Protein AF-A0A9D2ZX40-F1 (afdb_monomer_lite)

Structure (mmCIF, N/CA/C/O backbone):
data_AF-A0A9D2ZX40-F1
#
_entry.id   AF-A0A9D2ZX40-F1
#
loop_
_atom_site.group_PDB
_atom_site.id
_atom_site.type_symbol
_atom_site.label_atom_id
_atom_site.label_alt_id
_atom_site.label_comp_id
_atom_site.label_asym_id
_atom_site.label_entity_id
_atom_site.label_seq_id
_atom_site.pdbx_PDB_ins_code
_atom_site.Cartn_x
_atom_site.Cartn_y
_atom_site.Cartn_z
_atom_site.occupancy
_atom_site.B_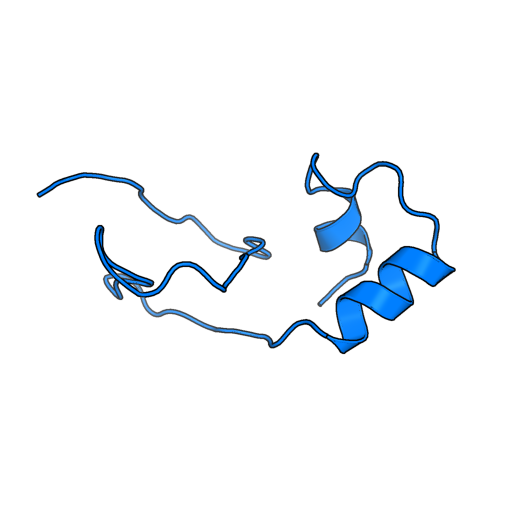iso_or_equiv
_atom_site.auth_seq_id
_atom_site.auth_comp_id
_atom_site.auth_asym_id
_atom_site.auth_atom_id
_atom_site.pdbx_PDB_model_num
ATOM 1 N N . MET A 1 1 ? 6.877 6.136 -0.916 1.00 73.94 1 MET A N 1
ATOM 2 C CA . MET A 1 1 ? 6.585 4.687 -0.954 1.00 73.94 1 MET A CA 1
ATOM 3 C C . MET A 1 1 ? 7.759 4.030 -1.653 1.00 73.94 1 MET A C 1
ATOM 5 O O . MET A 1 1 ? 8.287 4.663 -2.557 1.00 73.94 1 MET A O 1
ATOM 9 N N . ASP A 1 2 ? 8.207 2.864 -1.198 1.00 87.19 2 ASP A N 1
ATOM 10 C CA . ASP A 1 2 ? 9.296 2.117 -1.844 1.00 87.19 2 ASP A CA 1
ATOM 11 C C . ASP A 1 2 ? 8.748 1.332 -3.052 1.00 87.19 2 ASP A C 1
ATOM 13 O O . ASP A 1 2 ? 7.614 0.850 -2.994 1.00 87.19 2 ASP A O 1
ATOM 17 N N . ILE A 1 3 ? 9.530 1.215 -4.126 1.00 88.19 3 ILE A N 1
ATOM 18 C CA . ILE A 1 3 ? 9.184 0.457 -5.339 1.00 88.19 3 ILE A CA 1
ATOM 19 C C . ILE A 1 3 ? 8.918 -1.020 -5.020 1.00 88.19 3 ILE A C 1
ATOM 21 O O . ILE A 1 3 ? 8.001 -1.631 -5.575 1.00 88.19 3 ILE A O 1
ATOM 25 N N . GLU A 1 4 ? 9.633 -1.556 -4.031 1.00 90.44 4 GLU A N 1
ATOM 26 C CA . GLU A 1 4 ? 9.499 -2.942 -3.580 1.00 90.44 4 GLU A CA 1
ATOM 27 C C . GLU A 1 4 ? 8.113 -3.244 -2.991 1.00 90.44 4 GLU A C 1
ATOM 29 O O . GLU A 1 4 ? 7.615 -4.363 -3.103 1.00 90.44 4 GLU A O 1
ATOM 34 N N . VAL A 1 5 ? 7.428 -2.243 -2.424 1.00 91.88 5 VAL A N 1
ATOM 35 C CA . VAL A 1 5 ? 6.057 -2.412 -1.906 1.00 91.88 5 VAL A CA 1
ATOM 36 C C . VAL A 1 5 ? 5.076 -2.707 -3.039 1.00 91.88 5 VAL A C 1
ATOM 38 O O . VAL A 1 5 ? 4.188 -3.545 -2.884 1.00 91.88 5 VAL A O 1
ATOM 41 N N . VAL A 1 6 ? 5.230 -2.028 -4.178 1.00 92.75 6 VAL A N 1
ATOM 42 C CA . VAL A 1 6 ? 4.357 -2.230 -5.340 1.00 92.75 6 VAL A CA 1
ATOM 43 C C . VAL A 1 6 ? 4.647 -3.583 -5.981 1.00 92.75 6 VAL A C 1
ATOM 45 O O . VAL A 1 6 ? 3.715 -4.326 -6.266 1.00 92.75 6 VAL A O 1
ATOM 48 N N . ARG A 1 7 ? 5.923 -3.955 -6.116 1.00 91.44 7 ARG A N 1
ATOM 49 C CA . ARG A 1 7 ? 6.331 -5.265 -6.650 1.00 91.44 7 ARG A CA 1
ATOM 50 C C . ARG A 1 7 ? 5.932 -6.444 -5.775 1.00 91.44 7 ARG A C 1
ATOM 52 O O . ARG A 1 7 ? 5.617 -7.513 -6.290 1.00 91.44 7 ARG A O 1
ATOM 59 N N . GLY A 1 8 ? 5.917 -6.247 -4.460 1.00 91.25 8 GLY A N 1
ATOM 60 C CA . GLY A 1 8 ? 5.445 -7.249 -3.509 1.00 91.25 8 GLY A CA 1
ATOM 61 C C . GLY A 1 8 ? 3.944 -7.532 -3.623 1.00 91.25 8 GLY A C 1
ATOM 62 O O . GLY A 1 8 ? 3.490 -8.604 -3.221 1.00 91.25 8 GLY A O 1
ATOM 63 N N . ALA A 1 9 ? 3.159 -6.610 -4.190 1.00 92.12 9 ALA A N 1
ATOM 64 C CA . ALA A 1 9 ? 1.755 -6.857 -4.473 1.00 92.12 9 ALA A CA 1
ATOM 65 C C . ALA A 1 9 ? 1.629 -7.772 -5.699 1.00 92.12 9 ALA A C 1
ATOM 67 O O . ALA A 1 9 ? 2.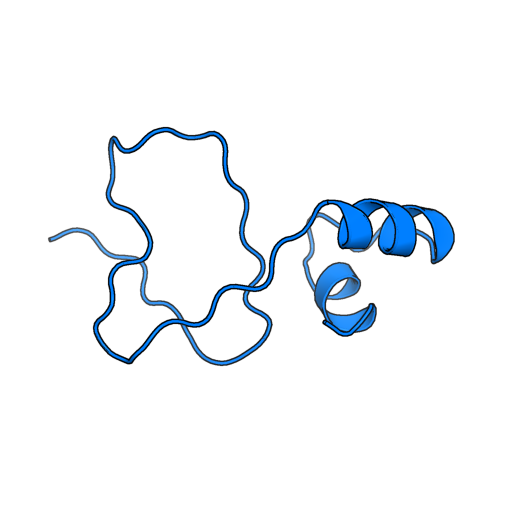003 -7.401 -6.808 1.00 92.12 9 ALA A O 1
ATOM 68 N N . THR A 1 10 ? 1.039 -8.957 -5.516 1.00 91.12 10 THR A N 1
ATOM 69 C CA . THR A 1 10 ? 0.928 -9.997 -6.557 1.00 91.12 10 THR A CA 1
ATOM 70 C C . THR A 1 10 ? 0.344 -9.486 -7.876 1.00 91.12 10 THR A C 1
ATOM 72 O O . THR A 1 10 ? 0.765 -9.931 -8.938 1.00 91.12 10 THR A O 1
ATOM 75 N N . LEU A 1 11 ? -0.580 -8.522 -7.821 1.00 92.38 11 LEU A N 1
ATOM 76 C CA . LEU A 1 11 ? -1.180 -7.901 -9.005 1.00 92.38 11 LEU A CA 1
ATOM 77 C C . LEU A 1 11 ? -0.153 -7.180 -9.903 1.00 92.38 11 LEU A C 1
ATOM 79 O O . LEU A 1 11 ? -0.356 -7.096 -11.109 1.00 92.38 11 LEU A O 1
ATOM 83 N N . PHE A 1 12 ? 0.949 -6.687 -9.330 1.00 92.75 12 PHE A N 1
ATOM 84 C CA . PHE A 1 12 ? 1.962 -5.869 -10.005 1.00 92.75 12 PHE A CA 1
ATOM 85 C C . PHE A 1 12 ? 3.354 -6.514 -10.041 1.00 92.75 12 PHE A C 1
ATOM 87 O O . PHE A 1 12 ? 4.312 -5.886 -10.486 1.00 92.75 12 PHE A O 1
ATOM 94 N N . ALA A 1 13 ? 3.481 -7.779 -9.630 1.00 91.31 13 ALA A N 1
ATOM 95 C CA . ALA A 1 13 ? 4.765 -8.480 -9.553 1.00 91.31 13 ALA A CA 1
ATOM 96 C C . ALA A 1 13 ? 5.495 -8.617 -10.908 1.00 91.31 13 ALA A C 1
ATOM 98 O O . ALA A 1 13 ? 6.704 -8.824 -10.936 1.00 91.31 13 ALA A O 1
ATOM 99 N N . GLY A 1 14 ? 4.774 -8.509 -12.029 1.00 93.19 14 GLY A N 1
ATOM 100 C CA . GLY A 1 14 ? 5.335 -8.585 -13.382 1.00 93.19 14 GLY A CA 1
ATOM 101 C C . GLY A 1 14 ? 5.821 -7.255 -13.967 1.00 93.19 14 GLY A C 1
ATOM 102 O O . GLY A 1 14 ? 6.240 -7.241 -15.121 1.00 93.19 14 GLY A O 1
ATOM 103 N N . LEU A 1 15 ? 5.727 -6.142 -13.230 1.00 95.25 15 LEU A N 1
ATOM 104 C CA . LEU A 1 15 ? 6.136 -4.829 -13.732 1.00 95.25 15 LEU A CA 1
ATOM 105 C C . LEU A 1 15 ? 7.653 -4.615 -13.615 1.00 95.25 15 LEU A C 1
ATOM 107 O O . LEU A 1 15 ? 8.273 -4.844 -12.569 1.00 95.25 15 LEU A O 1
ATOM 111 N N . ASP A 1 16 ? 8.246 -4.097 -14.689 1.00 95.06 16 ASP A N 1
ATOM 112 C CA . ASP A 1 16 ? 9.620 -3.599 -14.681 1.00 95.06 16 ASP A CA 1
ATOM 113 C C . ASP A 1 16 ? 9.751 -2.281 -13.886 1.00 95.06 16 ASP A C 1
ATOM 115 O O . ASP A 1 16 ? 8.777 -1.752 -13.339 1.00 95.06 16 ASP A O 1
ATOM 119 N N . ASP A 1 17 ? 10.984 -1.784 -13.743 1.00 94.31 17 ASP A N 1
ATOM 120 C CA . ASP A 1 17 ? 11.274 -0.596 -12.925 1.00 94.31 17 ASP A CA 1
ATOM 121 C C . ASP A 1 17 ? 10.557 0.651 -13.459 1.00 94.31 17 ASP A C 1
ATOM 123 O O . ASP A 1 17 ? 10.068 1.479 -12.682 1.00 94.31 17 ASP A O 1
ATOM 127 N N . GLU A 1 18 ? 10.481 0.786 -14.784 1.00 95.44 18 GLU A N 1
ATOM 128 C CA . GLU A 1 18 ? 9.902 1.945 -15.457 1.00 95.44 18 GLU A CA 1
ATOM 129 C C . GLU A 1 18 ? 8.380 1.971 -15.288 1.00 95.44 18 GLU A C 1
ATOM 131 O O . GLU A 1 18 ? 7.825 2.976 -14.830 1.00 95.44 18 GLU A O 1
ATOM 136 N N . ALA A 1 19 ? 7.707 0.852 -15.565 1.00 95.62 19 ALA A N 1
ATOM 137 C CA . ALA A 1 19 ? 6.269 0.705 -15.392 1.00 95.62 19 ALA A CA 1
ATOM 138 C C . ALA A 1 19 ? 5.859 0.848 -13.920 1.00 95.62 19 ALA A C 1
ATOM 140 O O . ALA A 1 19 ? 4.865 1.513 -13.615 1.00 95.62 19 ALA A O 1
ATOM 141 N N . THR A 1 20 ? 6.648 0.295 -12.992 1.00 95.44 20 THR A N 1
ATOM 142 C CA . THR A 1 20 ? 6.390 0.456 -11.552 1.00 95.44 20 THR A CA 1
ATOM 143 C C . THR A 1 20 ? 6.542 1.918 -11.131 1.00 95.44 20 THR A C 1
ATOM 145 O O . THR A 1 20 ? 5.668 2.465 -10.458 1.00 95.44 20 THR A O 1
ATOM 148 N N . SER A 1 21 ? 7.602 2.592 -11.585 1.00 93.94 21 SER A N 1
ATOM 149 C CA . SER A 1 21 ? 7.818 4.017 -11.311 1.00 93.94 21 SER A CA 1
ATOM 150 C C . SER A 1 21 ? 6.706 4.893 -11.890 1.00 93.94 21 SER A C 1
ATOM 152 O O . SER A 1 21 ? 6.303 5.872 -11.262 1.00 93.94 21 SER A O 1
ATOM 154 N N . ALA A 1 22 ? 6.188 4.555 -13.074 1.00 94.94 22 ALA A N 1
ATOM 155 C CA . ALA A 1 22 ? 5.052 5.243 -13.673 1.00 94.94 22 ALA A CA 1
ATOM 156 C C . ALA A 1 22 ? 3.777 5.053 -12.839 1.00 94.94 22 ALA A C 1
ATOM 158 O O . ALA A 1 22 ? 3.120 6.041 -12.516 1.00 94.94 22 ALA A O 1
ATOM 159 N N . LEU A 1 23 ? 3.471 3.821 -12.415 1.00 93.44 23 LEU A N 1
ATOM 160 C CA . LEU A 1 23 ? 2.323 3.520 -11.555 1.00 93.44 23 LEU A CA 1
ATOM 161 C C . LEU A 1 23 ? 2.388 4.285 -10.226 1.00 93.44 23 LEU A C 1
ATOM 163 O O . LEU A 1 23 ? 1.403 4.892 -9.807 1.00 93.44 23 LEU A O 1
ATOM 167 N N . MET A 1 24 ? 3.562 4.324 -9.592 1.00 92.94 24 MET A N 1
ATOM 168 C CA . MET A 1 24 ? 3.763 5.031 -8.324 1.00 92.94 24 MET A CA 1
ATOM 169 C C . MET A 1 24 ? 3.459 6.532 -8.409 1.00 92.94 24 MET A C 1
ATOM 171 O O . MET A 1 24 ? 3.062 7.115 -7.403 1.00 92.94 24 MET A O 1
ATOM 175 N N . LYS A 1 25 ? 3.594 7.164 -9.584 1.00 94.31 25 LYS A N 1
ATOM 176 C CA . LYS A 1 25 ? 3.249 8.587 -9.774 1.00 94.31 25 LYS A CA 1
ATOM 177 C C . LYS A 1 25 ? 1.746 8.857 -9.685 1.00 94.31 25 LYS A C 1
ATOM 179 O O . LYS A 1 25 ? 1.364 9.985 -9.394 1.00 94.31 25 LYS A O 1
ATOM 184 N N . PHE A 1 26 ? 0.910 7.849 -9.928 1.00 91.75 26 PHE A N 1
ATOM 185 C CA . PHE A 1 26 ? -0.547 7.951 -9.810 1.00 91.75 26 PHE A CA 1
ATOM 186 C C . PHE A 1 26 ? -1.061 7.551 -8.421 1.00 91.75 26 PHE A C 1
ATOM 188 O O . PHE A 1 26 ? -2.243 7.714 -8.129 1.00 91.75 26 PHE A O 1
ATOM 195 N N . MET A 1 27 ? -0.190 7.028 -7.554 1.00 92.50 27 MET A N 1
ATOM 196 C CA . MET A 1 27 ? -0.559 6.601 -6.209 1.00 92.50 27 MET A CA 1
ATOM 197 C C . MET A 1 27 ? -0.461 7.748 -5.207 1.00 92.50 27 MET A C 1
ATOM 199 O O . MET A 1 27 ? 0.541 8.456 -5.135 1.00 92.50 27 MET A O 1
ATOM 203 N N . ASN A 1 28 ? -1.473 7.858 -4.349 1.00 92.31 28 ASN A N 1
ATOM 204 C CA . ASN A 1 28 ? -1.507 8.841 -3.272 1.00 92.31 28 ASN A CA 1
ATOM 205 C C . ASN A 1 28 ? -1.268 8.158 -1.914 1.00 92.31 28 ASN A C 1
ATOM 207 O O . ASN A 1 28 ? -2.022 7.253 -1.546 1.00 92.31 28 ASN A O 1
ATOM 211 N N . PRO A 1 29 ? -0.243 8.562 -1.137 1.00 92.00 29 PRO A N 1
ATOM 212 C CA . PRO A 1 29 ? -0.029 8.031 0.205 1.00 92.00 29 PRO A CA 1
ATOM 213 C C . PRO A 1 29 ? -1.211 8.343 1.130 1.00 92.00 29 PRO A C 1
ATOM 215 O O . PRO A 1 29 ? -1.634 9.493 1.240 1.00 92.00 29 PRO A O 1
ATOM 218 N N . ARG A 1 30 ? -1.703 7.331 1.854 1.00 94.06 30 ARG A N 1
ATOM 219 C CA . ARG A 1 30 ? -2.780 7.480 2.841 1.00 94.06 30 ARG A CA 1
ATOM 220 C C . ARG A 1 30 ? -2.379 6.829 4.161 1.00 94.06 30 ARG A C 1
ATOM 222 O O . ARG A 1 30 ? -1.939 5.683 4.183 1.00 94.06 30 ARG A O 1
ATOM 229 N N . SER A 1 31 ? -2.556 7.562 5.256 1.00 95.25 31 SER A N 1
ATOM 230 C CA . SER A 1 31 ? -2.276 7.091 6.616 1.00 95.25 31 SER A CA 1
ATOM 231 C C . SER A 1 31 ? -3.578 6.959 7.395 1.00 95.25 31 SER A C 1
ATOM 233 O O . SER A 1 31 ? -4.382 7.889 7.425 1.00 95.25 31 SER A O 1
ATOM 235 N N . LEU A 1 32 ? -3.774 5.818 8.052 1.00 96.38 32 LEU A N 1
ATOM 236 C CA . LEU A 1 32 ? -4.955 5.533 8.866 1.00 96.38 32 LEU A CA 1
ATOM 237 C C . LEU A 1 32 ? -4.553 5.370 10.330 1.00 96.38 32 LEU A C 1
ATOM 239 O O . LEU A 1 32 ? -3.509 4.794 10.641 1.00 96.38 32 LEU A O 1
ATOM 243 N N . ARG A 1 33 ? -5.396 5.857 11.245 1.00 96.81 33 ARG A N 1
ATOM 244 C CA . ARG A 1 33 ? -5.248 5.565 12.674 1.00 96.81 33 ARG A CA 1
ATOM 245 C C . ARG A 1 33 ? -5.906 4.221 12.987 1.00 96.81 33 ARG A C 1
ATOM 247 O O . ARG A 1 33 ? -6.771 3.741 12.256 1.00 96.81 33 ARG A O 1
ATOM 254 N N . ARG A 1 34 ? -5.515 3.605 14.105 1.00 95.31 34 ARG A N 1
ATOM 255 C CA . ARG A 1 34 ? -6.183 2.391 14.592 1.00 95.31 34 ARG A CA 1
ATOM 256 C C . ARG A 1 34 ? -7.677 2.672 14.788 1.00 95.31 34 ARG A C 1
ATOM 258 O O . ARG A 1 34 ? -8.029 3.632 15.465 1.00 95.31 34 ARG A O 1
ATOM 265 N N . GLY A 1 35 ? -8.519 1.806 14.230 1.00 94.19 35 GLY A N 1
ATOM 266 C CA . GLY A 1 35 ? -9.978 1.930 14.295 1.00 94.19 35 GLY A CA 1
ATOM 267 C C . GLY A 1 35 ? -10.596 2.787 13.186 1.00 94.19 35 GLY A C 1
ATOM 268 O O . GLY A 1 35 ? -11.814 2.850 13.105 1.00 94.19 35 GLY A O 1
ATOM 269 N N . THR A 1 36 ? -9.797 3.417 12.317 1.00 95.62 36 THR A N 1
ATOM 270 C CA . THR A 1 36 ? -10.325 4.108 11.135 1.00 95.62 36 THR A CA 1
ATOM 271 C C . THR A 1 36 ? -10.785 3.094 10.089 1.00 95.62 36 THR A C 1
ATOM 273 O O . THR A 1 36 ? -10.015 2.214 9.700 1.00 95.62 36 THR A O 1
ATOM 276 N N . VAL A 1 37 ? -12.021 3.247 9.615 1.00 94.12 37 VAL A N 1
ATOM 277 C CA . VAL A 1 37 ? -12.544 2.509 8.459 1.00 94.12 37 VAL A CA 1
ATOM 278 C C . VAL A 1 37 ? -12.059 3.187 7.177 1.00 94.12 37 VAL A C 1
ATOM 280 O O . VAL A 1 37 ? -12.114 4.411 7.072 1.00 94.12 37 VAL A O 1
ATOM 283 N N . LEU A 1 38 ? -11.535 2.402 6.231 1.00 94.44 38 LEU A N 1
ATOM 284 C CA . LEU A 1 38 ? -11.038 2.922 4.953 1.00 94.44 38 LEU A CA 1
ATOM 285 C C . LEU A 1 38 ? -12.183 3.180 3.961 1.00 94.44 38 LEU A C 1
ATOM 287 O O . LEU A 1 38 ? -12.237 4.263 3.387 1.00 94.44 38 LEU A O 1
ATOM 291 N N . PHE A 1 39 ? -13.075 2.202 3.801 1.00 93.69 39 PHE A N 1
ATOM 292 C CA . PHE A 1 39 ? -14.309 2.263 3.013 1.00 93.69 39 PHE A CA 1
ATOM 293 C C . PHE A 1 39 ? -15.298 1.202 3.524 1.00 93.69 39 PHE A C 1
ATOM 295 O O . PHE A 1 39 ? -14.896 0.273 4.238 1.00 93.69 39 PHE A O 1
ATOM 302 N N . HIS A 1 40 ? -16.567 1.332 3.144 1.00 93.00 40 HIS A N 1
ATOM 303 C CA . HIS A 1 40 ? -17.647 0.388 3.428 1.00 93.00 40 HIS A CA 1
ATOM 304 C C . HIS A 1 40 ? -18.118 -0.326 2.154 1.00 93.00 40 HIS A C 1
ATOM 306 O O . HIS A 1 40 ? -17.865 0.107 1.030 1.00 93.00 40 HIS A O 1
ATOM 312 N N . GLU A 1 41 ? -18.820 -1.447 2.328 1.00 91.31 41 GLU A N 1
ATOM 313 C CA . GLU A 1 41 ? -19.514 -2.107 1.221 1.00 91.31 41 GLU A CA 1
ATOM 314 C C . GLU A 1 41 ? -20.592 -1.170 0.651 1.00 91.31 41 GLU A C 1
ATOM 316 O O . GLU A 1 41 ? -21.420 -0.649 1.396 1.00 91.31 41 GLU A O 1
ATOM 321 N N . GLY A 1 42 ? -20.575 -0.957 -0.667 1.00 90.81 42 GLY A N 1
ATOM 322 C CA . GLY A 1 42 ? -21.492 -0.045 -1.360 1.00 90.81 42 GLY A CA 1
ATOM 323 C C . GLY A 1 42 ? -20.932 1.356 -1.629 1.00 90.81 42 GLY A C 1
ATOM 324 O O . GLY A 1 42 ? -21.560 2.101 -2.382 1.00 90.81 42 GLY A O 1
ATOM 325 N N . ASP A 1 43 ? -19.757 1.697 -1.087 1.00 92.25 43 ASP A N 1
ATOM 326 C CA . ASP A 1 43 ? -19.036 2.916 -1.471 1.00 92.25 43 ASP A CA 1
ATOM 327 C C . ASP A 1 43 ? -18.602 2.855 -2.952 1.00 92.25 43 ASP A C 1
ATOM 329 O O . ASP A 1 43 ? -18.527 1.780 -3.560 1.00 92.25 43 ASP A O 1
ATOM 333 N N . ALA A 1 44 ? -18.320 4.018 -3.549 1.00 90.81 44 ALA A N 1
ATOM 334 C CA . ALA A 1 44 ? -17.842 4.100 -4.929 1.00 90.81 44 ALA A CA 1
ATOM 335 C C . ALA A 1 44 ? -16.572 3.246 -5.124 1.00 90.81 44 ALA A C 1
ATOM 337 O O . ALA A 1 44 ? -15.628 3.319 -4.341 1.00 90.81 44 ALA A O 1
ATOM 338 N N . GLY A 1 45 ? -16.583 2.401 -6.157 1.00 84.00 45 GLY A N 1
ATOM 339 C CA . GLY A 1 45 ? -15.555 1.388 -6.405 1.00 84.00 45 GLY A CA 1
ATOM 340 C C . GLY A 1 45 ? -14.570 1.779 -7.502 1.00 84.00 45 GLY A C 1
ATOM 341 O O . GLY A 1 45 ? -14.461 1.064 -8.495 1.00 84.00 45 GLY A O 1
ATOM 342 N N . ASP A 1 46 ? -13.882 2.907 -7.351 1.00 87.81 46 ASP A N 1
ATOM 343 C CA . ASP A 1 46 ? -12.887 3.411 -8.309 1.00 87.81 46 ASP A CA 1
ATOM 344 C C . ASP A 1 46 ? -11.459 3.496 -7.735 1.00 87.81 46 ASP A C 1
ATOM 346 O O . ASP A 1 46 ? -10.540 3.960 -8.411 1.00 87.81 46 ASP A O 1
ATOM 350 N N . GLU A 1 47 ? -11.238 2.979 -6.522 1.00 91.56 47 GLU A N 1
ATOM 351 C CA . GLU A 1 47 ? -9.951 3.045 -5.826 1.00 91.56 47 GLU A CA 1
ATOM 352 C C . GLU A 1 47 ? -9.319 1.661 -5.592 1.00 91.56 47 GLU A C 1
ATOM 354 O O . GLU A 1 47 ? -9.984 0.683 -5.247 1.00 91.56 47 GLU A O 1
ATOM 359 N N . LEU A 1 48 ? -7.989 1.593 -5.716 1.00 91.12 48 LEU A N 1
ATOM 360 C CA . LEU A 1 48 ? -7.175 0.424 -5.380 1.00 91.12 48 LEU A CA 1
ATOM 361 C C . LEU A 1 48 ? -6.108 0.812 -4.357 1.00 91.12 48 LEU A C 1
ATOM 363 O O . LEU A 1 48 ? -5.403 1.808 -4.515 1.00 91.12 48 LEU A O 1
ATOM 367 N N . TYR A 1 49 ? -5.942 -0.029 -3.338 1.00 93.25 49 TYR A N 1
ATOM 368 C CA . TYR A 1 49 ? -5.016 0.208 -2.237 1.00 93.25 49 TYR A CA 1
ATOM 369 C C . TYR A 1 49 ? -3.962 -0.890 -2.132 1.00 93.25 49 TYR A C 1
ATOM 371 O O . TYR A 1 49 ? -4.271 -2.077 -2.220 1.00 93.25 49 TYR A O 1
ATOM 379 N N . ILE A 1 50 ? -2.723 -0.487 -1.848 1.00 93.69 50 ILE A N 1
ATOM 380 C CA . ILE A 1 50 ? -1.637 -1.382 -1.441 1.00 93.69 50 ILE A CA 1
ATOM 381 C C . ILE A 1 50 ? -1.259 -1.041 -0.000 1.00 93.69 50 ILE A C 1
ATOM 383 O O . ILE A 1 50 ? -0.947 0.109 0.319 1.00 93.69 50 ILE A O 1
ATOM 387 N N . VAL A 1 51 ? -1.278 -2.040 0.884 1.00 93.44 51 VAL A N 1
ATOM 388 C CA . VAL A 1 51 ? -0.873 -1.862 2.284 1.00 93.44 51 VAL A CA 1
ATOM 389 C C . VAL A 1 51 ? 0.649 -1.851 2.359 1.00 93.44 51 VAL A C 1
ATOM 391 O O . VAL A 1 51 ? 1.289 -2.895 2.310 1.00 93.44 51 VAL A O 1
ATOM 394 N N . SER A 1 52 ? 1.231 -0.661 2.498 1.00 92.38 52 SER A N 1
ATOM 395 C CA . SER A 1 52 ? 2.683 -0.495 2.637 1.00 92.38 52 SER A CA 1
ATOM 396 C C . SER A 1 52 ? 3.206 -0.869 4.025 1.00 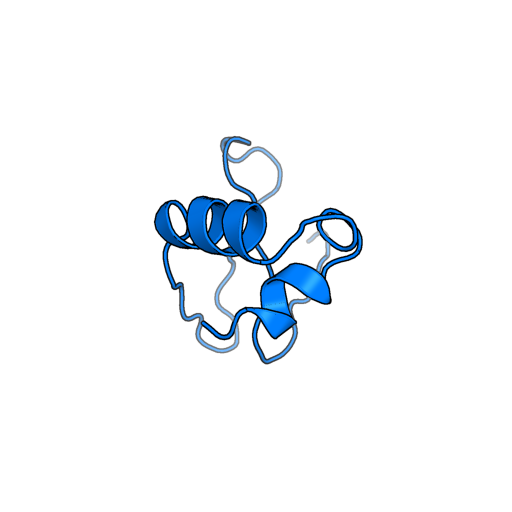92.38 52 SER A C 1
ATOM 398 O O . SER A 1 52 ? 4.356 -1.272 4.168 1.00 92.38 52 SER A O 1
ATOM 400 N N . SER A 1 53 ? 2.382 -0.714 5.065 1.00 92.50 53 SER A N 1
ATOM 401 C CA . SER A 1 53 ? 2.733 -1.050 6.445 1.00 92.50 53 SER A CA 1
ATOM 402 C C . SER A 1 53 ? 1.486 -1.246 7.309 1.00 92.50 53 SER A C 1
ATOM 404 O O . SER A 1 53 ? 0.417 -0.705 7.023 1.00 92.50 53 SER A O 1
ATOM 406 N N . GLY A 1 54 ? 1.626 -2.013 8.393 1.00 94.44 54 GLY A N 1
ATOM 407 C CA . GLY A 1 54 ? 0.526 -2.312 9.308 1.00 94.44 54 GLY A CA 1
ATOM 408 C C . GLY A 1 54 ? -0.389 -3.432 8.807 1.00 94.44 54 GLY A C 1
ATOM 409 O O . GLY A 1 54 ? 0.026 -4.299 8.041 1.00 94.44 54 GLY A O 1
ATOM 410 N N . LYS A 1 55 ? -1.626 -3.462 9.314 1.00 94.31 55 LYS A N 1
ATOM 411 C CA . LYS A 1 55 ? -2.629 -4.482 8.981 1.00 94.31 55 LYS A CA 1
ATOM 412 C C . LYS A 1 55 ? -4.006 -3.838 8.883 1.00 94.31 55 LYS A C 1
ATOM 414 O O . LYS A 1 55 ? -4.369 -3.035 9.740 1.00 94.31 55 LYS A O 1
ATOM 419 N N . LEU A 1 56 ? -4.773 -4.248 7.878 1.00 95.25 56 LEU A N 1
ATOM 420 C CA . LEU A 1 56 ? -6.197 -3.952 7.760 1.00 95.25 56 LEU A CA 1
ATOM 421 C C . LEU A 1 56 ? -7.003 -5.210 8.080 1.00 95.25 56 LEU A C 1
ATOM 423 O O . LEU A 1 56 ? -6.601 -6.322 7.736 1.00 95.25 56 LEU A O 1
ATOM 427 N N . LYS A 1 57 ? -8.139 -5.027 8.752 1.00 95.06 57 LYS A N 1
ATOM 428 C CA . LYS A 1 57 ? -9.136 -6.080 8.946 1.00 95.06 57 LYS A CA 1
ATOM 429 C C . LYS A 1 57 ? -10.224 -5.880 7.900 1.00 95.06 57 LYS A C 1
ATOM 431 O O . LYS A 1 57 ? -10.775 -4.790 7.808 1.00 95.06 57 LYS A O 1
ATOM 436 N N . ILE A 1 58 ? -10.542 -6.943 7.173 1.00 94.50 58 ILE A N 1
ATOM 437 C CA . ILE A 1 58 ? -11.730 -7.011 6.326 1.00 94.50 58 ILE A CA 1
ATOM 438 C C . ILE A 1 58 ? -12.782 -7.789 7.110 1.00 94.50 58 ILE A C 1
ATOM 440 O O . ILE A 1 58 ? -12.486 -8.837 7.689 1.00 94.50 58 ILE A O 1
ATOM 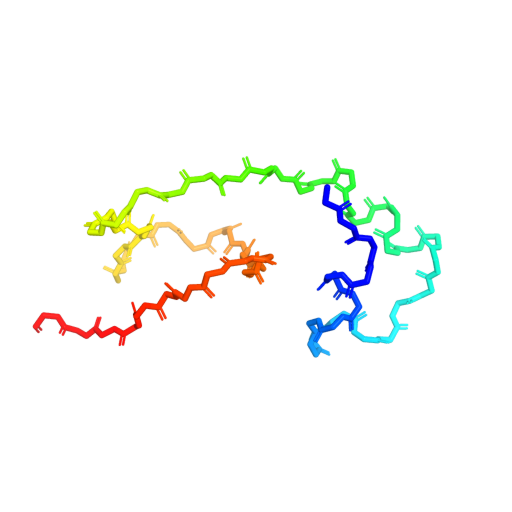444 N N . GLY A 1 59 ? -13.993 -7.259 7.180 1.00 91.25 59 GLY A N 1
ATOM 445 C CA . GLY A 1 59 ? -15.100 -7.891 7.875 1.00 91.25 59 GLY A CA 1
ATOM 446 C C . GLY A 1 59 ? -16.411 -7.234 7.487 1.00 91.25 59 GLY A C 1
ATOM 447 O O . GLY A 1 59 ? -16.417 -6.116 6.979 1.00 91.25 59 GLY A O 1
ATOM 448 N N . ARG A 1 60 ? -17.499 -7.954 7.729 1.00 80.81 60 ARG A N 1
ATOM 449 C CA . ARG A 1 60 ? -18.847 -7.393 7.753 1.00 80.81 60 ARG A CA 1
ATOM 450 C C . ARG A 1 60 ? -19.165 -7.031 9.202 1.00 80.81 60 ARG A C 1
ATOM 452 O O . ARG A 1 60 ? -18.641 -7.696 10.104 1.00 80.81 60 ARG A O 1
ATOM 459 N N . GLU A 1 61 ? -19.939 -5.973 9.409 1.00 62.00 61 GLU A N 1
ATOM 460 C CA . GLU A 1 61 ? -20.662 -5.821 10.678 1.00 62.00 61 GLU A CA 1
ATOM 461 C C . GLU A 1 61 ? -21.695 -6.943 10.832 1.00 62.00 61 GLU A C 1
ATOM 463 O O . GLU A 1 61 ? -22.246 -7.389 9.795 1.00 62.00 61 GLU A O 1
#

Sequence (61 aa):
MDIEVVRGATLFAGLDDEATSALMKFMNPRSLRRGTVLFHEGDAGDELYIVSSGKLKIGRE

Foldseek 3Di:
DDLVLQCVPPVRVPDDPVRSVVVVVVDDDDDDDPPDDPDDPPPDDPDDDGDPDDDDDDDDD

InterPro domains:
  IPR000595 Cyclic nucleotide-binding domain [PF00027] (30-59)
  IPR000595 Cyclic nucleotide-binding domain [PS50042] (11-61)
  IPR000595 Cyclic nucleotide-binding domain [cd00038] (11-58)
  IPR014710 RmlC-like jelly roll fold [G3DSA:2.60.120.10] (1-61)
  IPR018490 Cyclic nucleotide-binding domain superfamily [SSF51206] (3-59)

Secondary structure (DSSP, 8-state):
--HHHHHHSGGGTT--HHHHHHHHHH-------TT-----TTS---------SS-------

Organism: Brevibacterium epidermidis (NCBI:txid1698)

pLDDT: mean 91.88, std 5.29, range [62.0, 96.81]

Radius of gyration: 13.31 Å; chains: 1; bounding box: 33×19×30 Å

=== Feature glossary ===
The features interleaved in this record are:

— What the protein is —

Sequence gives the chain of amino acids in standard one-letter code (A=alanine, C=cysteine, …, Y=tyrosine), read N→C. It is the only feature that is directly encoded by the gene; all structural features are derived from the folded fo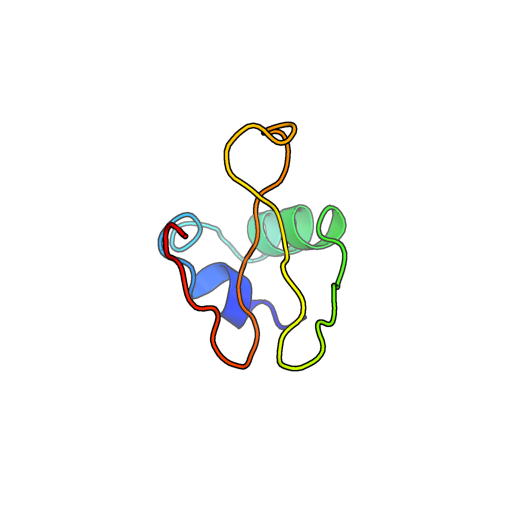rm of this sequence.

Database cross-references. InterPro integrates a dozen domain/family signature databases into unified entries with residue-range hits. GO terms attach function/process/location labels with evidence codes. CATH codes position the fold in a four-level structural taxonomy. Organism is the NCBI-taxonomy species name.

— Where its atoms are —

Atomic coordinates in PDBx/mmCIF format — the same representation the Protein Data Bank distributes. Each line of the _atom_site loop places one backbone atom in Cartesian space (units: ångströms, origin: arbitrary).

The six renders are orthographic views along the three Cartesian axes in both directions. Representation (cartoon, sticks, or surface) and color scheme (sequence-rainbow or by-chain) vary across proteins so the training set covers all the common visualization conventions.

— Local backbone conformation —

Eight-state secondary structure (DSSP): H is the canonical α-helix, G the tighter 3₁₀-helix, I the wider π-helix; E/B are β-structure, T and S are turns and bends, and '-' is everything else. DSSP derives these from the pattern of main-chain N–H···O=C hydrogen bonds, not from the sequence.

P-SEA three-state annotation labels each residue as helix, strand, or coil based purely on the geometry of the Cα trace. It serves as a fallback when the full backbone (and thus DSSP) is unavailable.

The φ/ψ torsion pair specifies the backbone conformation at each residue. φ rotates about the N–Cα bond, ψ about the Cα–C bond. Steric clashes forbid most of the (φ, ψ) plane — the allowed regions (α-helix basin, β-sheet basin, left-handed helix) are the Ramachandran-allowed regions.

— Global shape and packing —

The geometric summary reports thre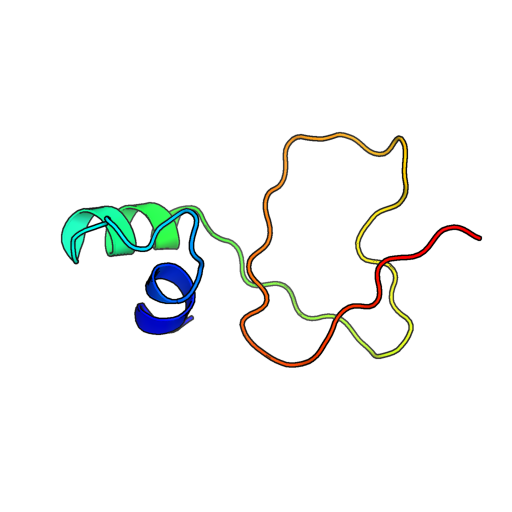e shape descriptors. Rg (radius of gyration) measures how spread out the Cα atoms are about their centre of mass; compact globular proteins have small Rg, elongated or unfolded ones large. Cα contacts (<8 Å, |i−j|>4) count long-range residue pairs in spatial proximity — high for tightly packed folds, near zero for rods or random coil. The bounding-box extents give the protein's footprint along x, y, z in Å.

Solvent-accessible surface area (SASA) is the area in Å² traced out by the centre of a 1.4 Å probe sphere (a water molecule) rolled over the protein's van der Waals surface (Shrake–Rupley / Lee–Richards construction). Buried residues have near-zero SASA; fully exposed residues can exceed 200 Å². The total SASA scales roughly with the number of surface residues.

The contact map is a binary N×N matrix image: pixel (i, j) is dark where Cα_i and Cα_j are within 8 Å and |i−j|>4. Because the |i−j|>4 filter removes local helical contacts, off-diagonal stripes parallel to the main diagonal indicate parallel β-sheets; stripes perpendicular to it indicate antiparallel β-sheets. The Ramachandran plot scatters every residue's (φ, ψ) pair against the sterically allowed regions. The PAE heatmap renders the predicted-aligned-error matrix.

— Structural neighborhood —

3Di is Foldseek's structural alphabet. Each residue is assigned one of twenty discrete states based on how its Cα sits relative to its spatial (not sequential) neighbors. Aligning 3Di strings finds structural homologs roughly as well as full 3D superposition, but orders of magnitude faster.

Nearest PDB neighbors are the top structural matches found by Foldseek when searching this structure against the entire Protein Data Bank. Each hit reports a TM-score (0 to 1; >0.5 almost always implies the same fold) and an E-value. These are *structural* homologs — they may share no detectable sequence similarity.

— Confidence and disorder —

For AlphaFold models, the B-factor field carries pLDDT — the model's own estimate of local accuracy on a 0–100 scale. Regions with pLDDT<50 should be treated as essentially unmodeled; they often correspond to intrinsically disordered segments.

Crystallographic B-factors measure how much each atom's electron density is smeared out, in Å². They rise in mobile loops and surface residues and fall in the buried interior. In AlphaFold models this column is repurposed to hold pLDDT instead.

Predicted aligned error is AlphaFold's pairwise confidence. Unlike pLDDT (per-residue), PAE is per-residue-pair and captures whether two parts of the structure are correctly placed relative to each other. Units are ångströms of expected positional error.